Protein AF-A0A3L7WTE0-F1 (afdb_monomer)

Secondary structure (DSSP, 8-state):
----------------EEEEEEHHHHHHHHHHHHHTT--SEEEEEE-S-HHHHH--

Structure (mmCIF, N/CA/C/O backbone):
data_AF-A0A3L7WTE0-F1
#
_entry.id   AF-A0A3L7WTE0-F1
#
loop_
_atom_site.group_PDB
_atom_site.id
_atom_site.type_symbol
_atom_site.label_atom_id
_atom_site.label_alt_id
_atom_site.label_comp_id
_atom_site.label_asym_id
_atom_site.label_entity_id
_atom_site.label_seq_id
_atom_site.pdbx_PDB_ins_code
_atom_site.Cartn_x
_atom_site.Cartn_y
_atom_site.Cartn_z
_atom_site.occupancy
_atom_site.B_iso_or_equiv
_atom_site.auth_seq_id
_atom_site.auth_comp_id
_atom_site.auth_asym_id
_atom_site.auth_atom_id
_atom_site.pdbx_PDB_model_num
ATOM 1 N N . MET A 1 1 ? -48.488 -12.509 28.499 1.00 46.44 1 MET A N 1
ATOM 2 C CA . MET A 1 1 ? -48.366 -12.437 27.026 1.00 46.44 1 MET A CA 1
ATOM 3 C C . MET A 1 1 ? -47.262 -11.450 26.689 1.00 46.44 1 MET A C 1
ATOM 5 O O . MET A 1 1 ? -47.287 -10.325 27.163 1.00 46.44 1 MET A O 1
ATOM 9 N N . THR A 1 2 ? -46.227 -11.946 26.028 1.00 51.28 2 THR A N 1
ATOM 10 C CA . THR A 1 2 ? -44.827 -11.518 26.148 1.00 51.28 2 THR A CA 1
ATOM 11 C C . THR A 1 2 ? -44.493 -10.344 25.218 1.00 51.28 2 THR A C 1
ATOM 13 O O . THR A 1 2 ? -44.761 -10.405 24.021 1.00 51.28 2 THR A O 1
ATOM 16 N N . ARG A 1 3 ? -43.899 -9.273 25.764 1.00 51.66 3 ARG A N 1
ATOM 17 C CA . ARG A 1 3 ? -43.478 -8.067 25.029 1.00 51.66 3 ARG A CA 1
ATOM 18 C C . ARG A 1 3 ? -42.317 -8.424 24.090 1.00 51.66 3 ARG A C 1
ATOM 20 O O . ARG A 1 3 ? -41.218 -8.712 24.548 1.00 51.66 3 ARG A O 1
ATOM 27 N N . ARG A 1 4 ? -42.577 -8.438 22.782 1.00 60.44 4 ARG A N 1
ATOM 28 C CA . ARG A 1 4 ? -41.589 -8.701 21.727 1.00 60.44 4 ARG A CA 1
ATOM 29 C C . ARG A 1 4 ? -40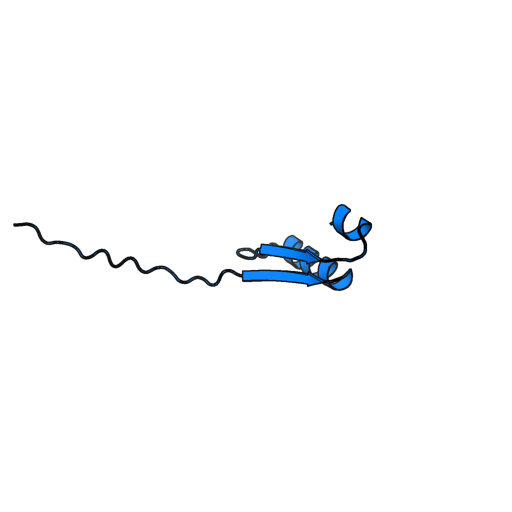.674 -7.474 21.593 1.00 60.44 4 ARG A C 1
ATOM 31 O O . ARG A 1 4 ? -41.101 -6.440 21.089 1.00 60.44 4 ARG A O 1
ATOM 38 N N . THR A 1 5 ? -39.444 -7.557 22.089 1.00 58.50 5 THR A N 1
ATOM 39 C CA . THR A 1 5 ? -38.392 -6.557 21.858 1.00 58.50 5 THR A CA 1
ATOM 40 C C . THR A 1 5 ? -37.943 -6.652 20.400 1.00 58.50 5 THR A C 1
ATOM 42 O O . THR A 1 5 ? -37.389 -7.665 19.977 1.00 58.50 5 THR A O 1
ATOM 45 N N . ALA A 1 6 ? -38.220 -5.613 19.611 1.00 59.22 6 ALA A N 1
ATOM 46 C CA . ALA A 1 6 ? -37.675 -5.460 18.269 1.00 59.22 6 ALA A CA 1
ATOM 47 C C . ALA A 1 6 ? -36.168 -5.192 18.387 1.00 59.22 6 ALA A C 1
ATOM 49 O O . ALA A 1 6 ? -35.749 -4.105 18.776 1.00 59.22 6 ALA A O 1
ATOM 50 N N . HIS A 1 7 ? -35.353 -6.204 18.101 1.00 56.12 7 HIS A N 1
ATOM 51 C CA . HIS A 1 7 ? -33.916 -6.035 17.941 1.00 56.12 7 HIS A CA 1
ATOM 52 C C . HIS A 1 7 ? -33.689 -5.446 16.544 1.00 56.12 7 HIS A C 1
ATOM 54 O O . HIS A 1 7 ? -33.646 -6.174 15.555 1.00 56.12 7 HIS A O 1
ATOM 60 N N . SER A 1 8 ? -33.655 -4.115 16.447 1.00 60.81 8 SER A N 1
ATOM 61 C CA . SER A 1 8 ? -33.208 -3.433 15.233 1.00 60.81 8 SER A CA 1
AT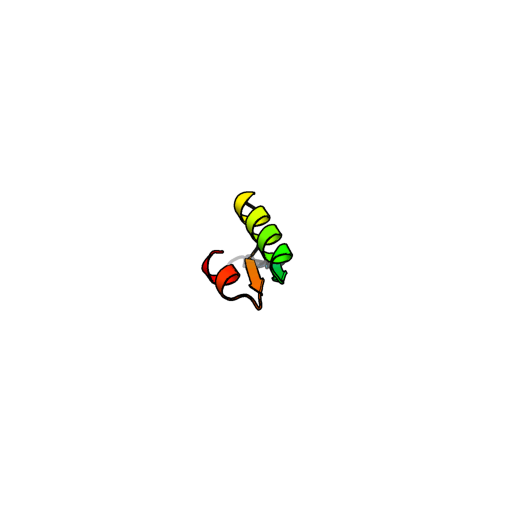OM 62 C C . SER A 1 8 ? -31.729 -3.756 15.053 1.00 60.81 8 SER A C 1
ATOM 64 O O . SER A 1 8 ? -30.886 -3.199 15.753 1.00 60.81 8 SER A O 1
ATOM 66 N N . GLN A 1 9 ? -31.424 -4.706 14.168 1.00 63.19 9 GLN A N 1
ATOM 67 C CA . GLN A 1 9 ? -30.063 -4.962 13.715 1.00 63.19 9 GLN A CA 1
ATOM 68 C C . GLN A 1 9 ? -29.637 -3.767 12.863 1.00 63.19 9 GLN A C 1
ATOM 70 O O . GLN A 1 9 ? -29.848 -3.739 11.653 1.00 63.19 9 GLN A O 1
ATOM 75 N N . PHE A 1 10 ? -29.091 -2.743 13.513 1.00 64.44 10 PHE A N 1
ATOM 76 C CA . PHE A 1 10 ? -28.310 -1.737 12.817 1.00 64.44 10 PHE A CA 1
ATOM 77 C C . PHE A 1 10 ? -27.099 -2.464 12.230 1.00 64.44 10 PHE A C 1
ATOM 79 O O . PHE A 1 10 ? -26.197 -2.876 12.951 1.00 64.44 10 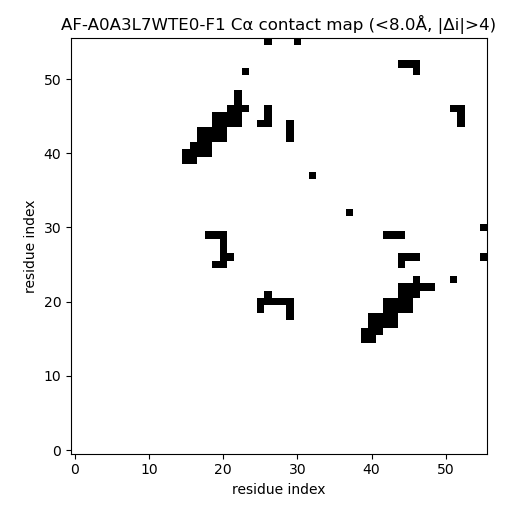PHE A O 1
ATOM 86 N N . VAL A 1 11 ? -27.128 -2.710 10.921 1.00 64.56 11 VAL A N 1
ATOM 87 C CA . VAL A 1 11 ? -25.923 -3.053 10.171 1.00 64.56 11 VAL A CA 1
ATOM 88 C C . VAL A 1 11 ? -25.058 -1.807 10.184 1.00 64.56 11 VAL A C 1
ATOM 90 O O . VAL A 1 11 ? -25.307 -0.869 9.423 1.00 64.56 11 VAL A O 1
ATOM 93 N N . ASP A 1 12 ? -24.085 -1.765 11.091 1.00 65.81 12 ASP A N 1
ATOM 94 C CA . ASP A 1 12 ? -23.053 -0.744 11.054 1.00 65.81 12 ASP A CA 1
ATOM 95 C C . ASP A 1 12 ? -22.398 -0.802 9.670 1.00 65.81 12 ASP A C 1
ATOM 97 O O . ASP A 1 12 ? -21.650 -1.722 9.336 1.00 65.81 12 ASP A O 1
ATOM 101 N N . SER A 1 13 ? -22.762 0.150 8.814 1.00 71.69 13 SER A N 1
ATOM 102 C CA . SER A 1 13 ? -22.337 0.201 7.417 1.00 71.69 13 SER A CA 1
ATOM 103 C C . SER A 1 13 ? -20.940 0.809 7.346 1.00 71.69 13 SER A C 1
ATOM 105 O O . SER A 1 13 ? -20.732 1.858 6.738 1.00 71.69 13 SER A O 1
ATOM 107 N N . PHE A 1 14 ? -19.982 0.192 8.038 1.00 81.19 14 PHE A N 1
ATOM 108 C CA . PHE A 1 14 ? -18.590 0.601 7.965 1.00 81.19 14 PHE A CA 1
ATOM 109 C C . PHE A 1 14 ? -18.090 0.381 6.536 1.00 81.1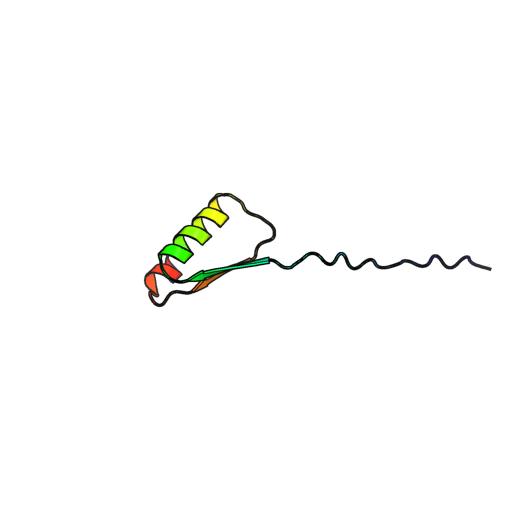9 14 PHE A C 1
ATOM 111 O O . PHE A 1 14 ? -18.238 -0.701 5.963 1.00 81.19 14 PHE A O 1
ATOM 118 N N . ALA A 1 15 ? -17.520 1.429 5.940 1.00 89.12 15 ALA A N 1
ATOM 119 C CA . ALA A 1 15 ? -16.936 1.336 4.613 1.00 89.12 15 ALA A CA 1
ATOM 120 C C . ALA A 1 15 ? -15.733 0.385 4.650 1.00 89.12 15 ALA A C 1
ATOM 122 O O . ALA A 1 15 ? -14.809 0.571 5.441 1.00 89.12 15 ALA A O 1
ATOM 123 N N . VAL A 1 16 ? -15.737 -0.625 3.781 1.00 92.19 16 VAL A N 1
ATOM 124 C CA . VAL A 1 16 ? -14.589 -1.518 3.604 1.00 92.19 16 VAL A CA 1
ATOM 125 C C . VAL A 1 16 ? -13.545 -0.783 2.770 1.00 92.19 16 VAL A C 1
ATOM 127 O O . VAL A 1 16 ? -13.757 -0.540 1.581 1.00 92.19 16 VAL A O 1
ATOM 130 N N . ILE A 1 17 ? -12.424 -0.416 3.389 1.00 94.88 17 ILE A N 1
ATOM 131 C CA . ILE A 1 17 ? -11.369 0.349 2.725 1.00 94.88 17 ILE A CA 1
ATOM 132 C C . ILE A 1 17 ? -10.323 -0.600 2.144 1.00 94.88 17 ILE A C 1
ATOM 134 O O . ILE A 1 17 ? -9.741 -1.423 2.850 1.00 94.88 17 ILE A O 1
ATOM 138 N N . LYS A 1 18 ? -10.060 -0.449 0.845 1.00 96.81 18 LYS A N 1
ATOM 139 C CA . LYS A 1 18 ? -8.972 -1.125 0.135 1.00 96.81 18 LYS A CA 1
ATOM 140 C C . LYS A 1 18 ? -8.035 -0.077 -0.451 1.00 96.81 18 LYS A C 1
ATOM 142 O O . LYS A 1 18 ? -8.500 0.877 -1.074 1.00 96.81 18 LYS A O 1
ATOM 147 N N . VAL A 1 19 ? -6.731 -0.260 -0.280 1.00 97.44 19 VAL A N 1
ATOM 148 C CA . VAL A 1 19 ? -5.698 0.613 -0.848 1.00 97.44 19 VAL A CA 1
ATOM 149 C C . VAL A 1 19 ? -4.842 -0.201 -1.801 1.00 97.44 19 VAL A C 1
ATOM 151 O O . VAL A 1 19 ? -4.272 -1.219 -1.419 1.00 97.44 19 VAL A O 1
ATOM 154 N N . ILE A 1 20 ? -4.756 0.261 -3.047 1.00 97.81 20 ILE A N 1
ATOM 155 C CA . ILE A 1 20 ? -4.029 -0.421 -4.117 1.00 97.81 20 ILE A CA 1
ATOM 156 C C . ILE A 1 20 ? -2.843 0.450 -4.531 1.00 97.81 20 ILE A C 1
ATOM 158 O O . ILE A 1 20 ? -3.025 1.535 -5.083 1.00 97.81 20 ILE A O 1
ATOM 162 N N . GLY A 1 21 ? -1.629 -0.025 -4.267 1.00 97.38 21 GLY A N 1
ATOM 163 C CA . GLY A 1 21 ? -0.389 0.602 -4.713 1.00 97.38 21 GLY A CA 1
ATOM 164 C C . GLY A 1 21 ? 0.059 0.029 -6.053 1.00 97.38 21 GLY A C 1
ATOM 165 O O . GLY A 1 21 ? 0.368 -1.157 -6.136 1.00 97.38 21 GLY A O 1
ATOM 166 N N . VAL A 1 22 ? 0.120 0.862 -7.095 1.00 97.31 22 VAL A N 1
ATOM 167 C CA . VAL A 1 22 ? 0.541 0.444 -8.444 1.00 97.31 22 VAL A CA 1
ATOM 168 C C . VAL A 1 22 ? 1.976 0.894 -8.740 1.00 97.31 22 VAL A C 1
ATOM 170 O O . VAL A 1 22 ? 2.326 2.057 -8.526 1.00 97.31 22 VAL A O 1
ATOM 173 N N . GLY A 1 23 ? 2.800 -0.019 -9.259 1.00 95.38 23 GLY A N 1
ATOM 174 C CA . GLY A 1 23 ? 4.214 0.204 -9.563 1.00 95.38 23 GLY A CA 1
ATOM 175 C C . GLY A 1 23 ? 5.086 0.374 -8.312 1.00 95.38 23 GLY A C 1
ATOM 176 O O . GLY A 1 23 ? 4.604 0.327 -7.181 1.00 95.38 23 GLY A O 1
ATOM 177 N N . GLY A 1 24 ? 6.387 0.616 -8.506 1.00 94.62 24 GLY A N 1
ATOM 178 C CA . GLY A 1 24 ? 7.346 0.696 -7.393 1.00 94.62 24 GLY A CA 1
ATOM 179 C C . GLY A 1 24 ? 7.043 1.812 -6.384 1.00 94.62 24 GLY A C 1
ATOM 180 O O . GLY A 1 24 ? 7.094 1.594 -5.177 1.00 94.62 24 GLY A O 1
ATOM 181 N N . ALA A 1 25 ? 6.653 3.001 -6.858 1.00 95.69 25 ALA A N 1
ATOM 182 C CA . ALA A 1 25 ? 6.303 4.111 -5.968 1.00 95.69 25 ALA A CA 1
ATOM 183 C C . ALA A 1 25 ? 5.030 3.827 -5.150 1.00 95.69 25 ALA A C 1
ATOM 185 O O . ALA A 1 25 ? 4.987 4.129 -3.958 1.00 95.69 25 ALA A O 1
ATOM 186 N N . GLY A 1 26 ? 4.014 3.212 -5.768 1.00 96.81 26 GLY A N 1
ATOM 187 C CA . GLY A 1 26 ? 2.787 2.820 -5.077 1.00 96.81 26 GLY A CA 1
ATOM 188 C C . GLY A 1 26 ? 3.039 1.746 -4.021 1.00 96.81 26 GLY A C 1
ATOM 189 O O . GLY A 1 26 ? 2.507 1.837 -2.919 1.00 96.81 26 GLY A O 1
ATOM 190 N N . GLN A 1 27 ? 3.896 0.773 -4.327 1.00 95.50 27 GLN A N 1
ATOM 191 C CA . GLN A 1 27 ? 4.311 -0.259 -3.382 1.00 95.50 27 GLN A CA 1
ATOM 192 C C . GLN A 1 27 ? 5.070 0.331 -2.181 1.00 95.50 27 GLN A C 1
ATOM 194 O O . GLN A 1 27 ? 4.738 0.018 -1.042 1.00 95.50 27 GLN A O 1
ATOM 199 N N . ASN A 1 28 ? 5.995 1.271 -2.406 1.00 94.75 28 ASN A N 1
ATOM 200 C CA . ASN A 1 28 ? 6.685 1.973 -1.317 1.00 94.75 28 ASN A CA 1
ATOM 201 C C . ASN A 1 28 ? 5.713 2.745 -0.409 1.00 94.75 28 ASN A C 1
ATOM 203 O O . ASN A 1 28 ? 5.864 2.740 0.812 1.00 94.75 28 ASN A O 1
ATOM 207 N N . ALA A 1 2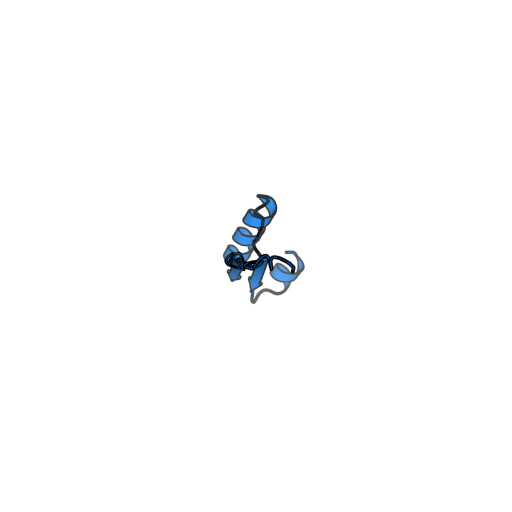9 ? 4.700 3.396 -0.989 1.00 96.94 29 ALA A N 1
ATOM 208 C CA . ALA A 1 29 ? 3.676 4.094 -0.216 1.00 96.94 29 ALA A CA 1
ATOM 209 C C . ALA A 1 29 ? 2.836 3.122 0.627 1.00 96.94 29 ALA A C 1
ATOM 211 O O . ALA A 1 29 ? 2.630 3.369 1.814 1.00 96.94 29 ALA A O 1
ATOM 212 N N . VAL A 1 30 ? 2.406 1.999 0.042 1.00 96.62 30 VAL A N 1
ATOM 213 C CA . VAL A 1 30 ? 1.681 0.938 0.759 1.00 96.62 30 VAL A CA 1
ATOM 214 C C . VAL A 1 30 ? 2.517 0.383 1.911 1.00 96.62 30 VAL A C 1
ATOM 216 O O . VAL A 1 30 ? 2.029 0.330 3.038 1.00 96.62 30 VAL A O 1
ATOM 219 N N . ASN A 1 31 ? 3.789 0.063 1.676 1.00 95.12 31 ASN A N 1
ATOM 220 C CA . ASN A 1 31 ? 4.687 -0.434 2.719 1.00 95.12 31 ASN A CA 1
ATOM 221 C C . ASN A 1 31 ? 4.825 0.579 3.858 1.00 95.12 31 ASN A C 1
ATOM 223 O O . ASN A 1 31 ? 4.735 0.215 5.027 1.00 95.12 31 ASN A O 1
ATOM 227 N N . ARG A 1 32 ? 4.912 1.876 3.539 1.00 96.69 32 ARG A N 1
ATOM 228 C CA . ARG A 1 32 ? 4.954 2.923 4.562 1.00 96.69 32 ARG A CA 1
ATOM 229 C C . ARG A 1 32 ? 3.673 2.999 5.395 1.00 96.69 32 ARG A C 1
ATOM 231 O O . ARG A 1 32 ? 3.740 3.259 6.597 1.00 96.69 32 ARG A O 1
ATOM 238 N N . MET A 1 33 ? 2.513 2.793 4.774 1.00 97.25 33 MET A N 1
ATOM 239 C CA . MET A 1 33 ? 1.221 2.738 5.467 1.00 97.25 33 MET A CA 1
ATOM 240 C C . MET A 1 33 ? 1.142 1.532 6.411 1.00 97.25 33 MET A C 1
ATOM 242 O O . MET A 1 33 ? 0.668 1.678 7.539 1.00 97.25 33 MET A O 1
ATOM 246 N N . ILE A 1 34 ? 1.663 0.381 5.977 1.00 95.19 34 ILE A N 1
ATOM 247 C CA . ILE A 1 34 ? 1.769 -0.836 6.790 1.00 95.19 34 ILE A CA 1
ATOM 248 C C . ILE A 1 34 ? 2.708 -0.604 7.981 1.00 95.19 34 ILE A C 1
ATOM 250 O O . ILE A 1 34 ? 2.312 -0.823 9.123 1.00 95.19 34 ILE A O 1
ATOM 254 N N . GLU A 1 35 ? 3.915 -0.081 7.745 1.00 96.88 35 GLU A N 1
ATOM 255 C CA . GLU A 1 35 ? 4.895 0.250 8.794 1.00 96.88 35 GLU A CA 1
ATOM 256 C C . GLU A 1 35 ? 4.359 1.256 9.817 1.00 96.88 35 GLU A C 1
ATOM 258 O O . GLU A 1 35 ? 4.681 1.184 11.001 1.00 96.88 35 GLU A O 1
ATOM 263 N N . SER A 1 36 ? 3.532 2.202 9.366 1.00 97.75 36 SER A N 1
ATOM 264 C CA . SER A 1 36 ? 2.905 3.205 10.233 1.00 97.75 36 SER A CA 1
ATOM 265 C C . SER A 1 36 ? 1.737 2.639 11.050 1.00 97.75 36 SER A C 1
ATOM 267 O O . SER A 1 36 ? 1.145 3.367 11.844 1.00 97.75 36 SER A O 1
ATOM 269 N N . GLY A 1 37 ? 1.391 1.361 10.865 1.00 96.31 37 GLY A N 1
ATOM 270 C CA . GLY A 1 37 ? 0.365 0.670 11.637 1.00 96.31 37 GLY A CA 1
ATOM 271 C C . GLY A 1 37 ? -1.061 1.087 11.286 1.00 96.31 37 GLY A C 1
ATOM 272 O O . GLY A 1 37 ? -1.929 1.041 12.155 1.00 96.31 37 GLY A O 1
ATOM 273 N N . ILE A 1 38 ? -1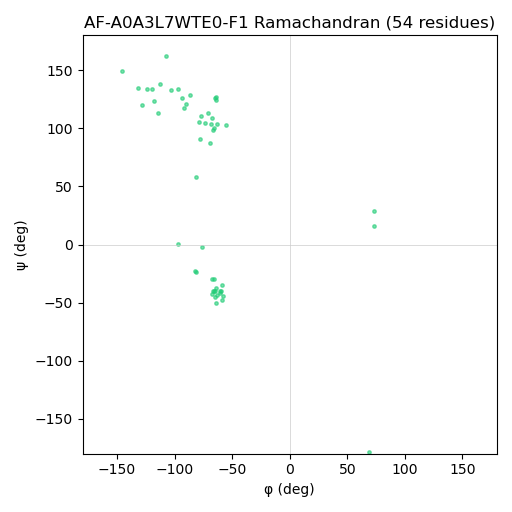.323 1.515 10.046 1.00 97.00 38 ILE A N 1
ATOM 274 C CA . ILE A 1 38 ? -2.684 1.859 9.614 1.00 97.00 38 ILE A CA 1
ATOM 275 C C . ILE A 1 38 ? -3.566 0.602 9.655 1.00 97.00 38 ILE A C 1
ATOM 277 O O . ILE A 1 38 ? -3.255 -0.413 9.036 1.00 97.00 38 ILE A O 1
ATOM 281 N N . GLN A 1 39 ? -4.681 0.683 10.384 1.00 94.69 39 GLN A N 1
ATOM 282 C CA . GLN A 1 39 ?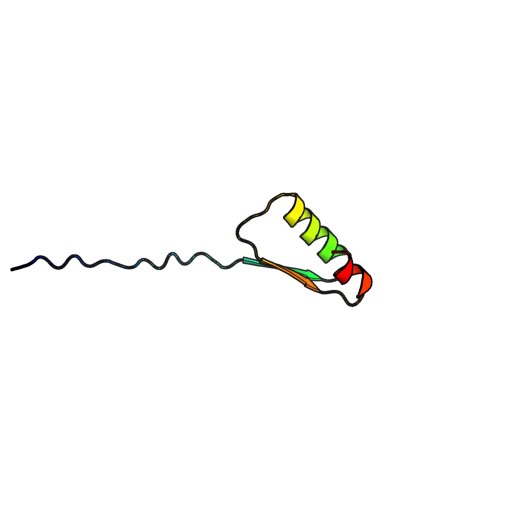 -5.614 -0.425 10.604 1.00 94.69 39 GLN A CA 1
ATOM 283 C C . GLN A 1 39 ? -6.920 -0.241 9.825 1.00 94.69 39 GLN A C 1
ATOM 285 O O . GLN A 1 39 ? -7.258 0.864 9.405 1.00 94.69 39 GLN A O 1
ATOM 290 N N . GLY A 1 40 ? -7.677 -1.331 9.664 1.00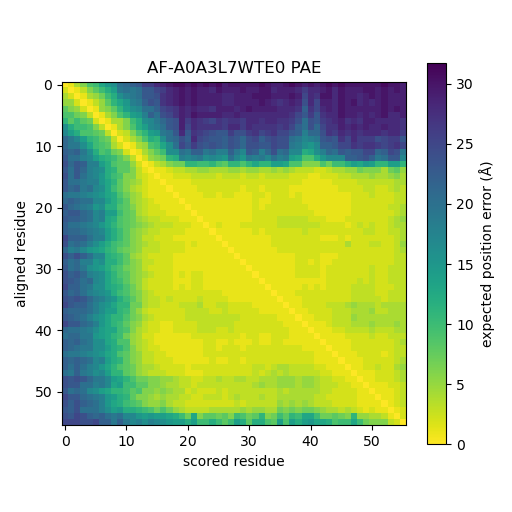 94.06 40 GLY A N 1
ATOM 291 C CA . GLY A 1 40 ? -8.983 -1.309 8.992 1.00 94.06 40 GLY A CA 1
ATOM 292 C C . GLY A 1 40 ? -8.904 -1.143 7.471 1.00 94.06 40 GLY A C 1
ATOM 293 O O . GLY A 1 40 ? -9.905 -0.813 6.840 1.00 94.06 40 GLY A O 1
ATOM 294 N N . VAL A 1 4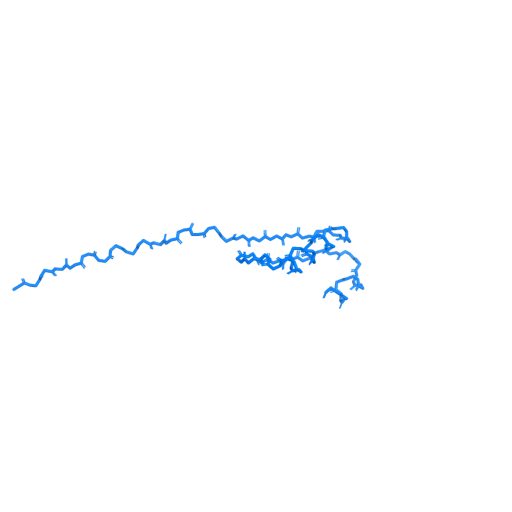1 ? -7.722 -1.364 6.891 1.00 95.81 41 VAL A N 1
ATOM 295 C CA . VAL A 1 41 ? -7.455 -1.243 5.458 1.00 95.81 41 VAL A CA 1
ATOM 296 C C . VAL A 1 41 ? -6.885 -2.555 4.940 1.00 95.81 41 VAL A C 1
ATOM 298 O O . VAL A 1 41 ? -5.971 -3.123 5.533 1.00 95.81 41 VAL A O 1
ATOM 301 N N . GLU A 1 42 ? -7.403 -3.018 3.810 1.00 96.94 42 GLU A N 1
ATOM 302 C CA . GLU A 1 42 ? -6.772 -4.082 3.037 1.00 96.94 42 GLU A CA 1
ATOM 303 C C . GLU A 1 42 ? -5.807 -3.469 2.023 1.00 96.94 42 GLU A C 1
ATOM 305 O O . GLU A 1 42 ? -6.203 -2.667 1.171 1.00 96.94 42 GLU A O 1
ATOM 310 N N . PHE A 1 43 ? -4.536 -3.842 2.122 1.00 97.19 43 PHE A N 1
ATOM 311 C CA . PHE A 1 43 ? -3.484 -3.353 1.241 1.00 97.19 43 PHE A CA 1
ATOM 312 C C . PHE A 1 43 ? -3.220 -4.340 0.106 1.00 97.19 43 PHE A C 1
ATOM 314 O O . PHE A 1 43 ? -3.092 -5.541 0.330 1.00 97.19 43 PHE A O 1
ATOM 321 N N . ILE A 1 44 ? -3.121 -3.821 -1.115 1.00 96.38 44 ILE A N 1
ATOM 322 C CA . ILE A 1 44 ? -2.862 -4.593 -2.331 1.00 96.38 44 ILE A CA 1
ATOM 323 C C . ILE A 1 44 ? -1.741 -3.892 -3.101 1.00 96.38 44 ILE A C 1
ATOM 325 O O . ILE A 1 44 ? -1.785 -2.676 -3.288 1.00 96.38 44 ILE A O 1
ATOM 329 N N . SER A 1 45 ? -0.753 -4.641 -3.586 1.00 95.56 45 SER A N 1
ATOM 330 C CA . SER A 1 45 ? 0.266 -4.119 -4.501 1.00 95.56 45 SER A CA 1
ATOM 331 C C . SER A 1 45 ? 0.123 -4.743 -5.885 1.00 95.56 45 SER A C 1
ATOM 333 O O . SER A 1 45 ? -0.128 -5.940 -6.014 1.00 95.56 45 SER A O 1
ATOM 335 N N . VAL A 1 46 ? 0.264 -3.922 -6.924 1.00 97.00 46 VAL A N 1
ATOM 336 C CA . VAL A 1 46 ? 0.231 -4.343 -8.326 1.00 97.00 46 VAL A CA 1
ATOM 337 C C . VAL A 1 46 ? 1.468 -3.795 -9.012 1.00 97.00 46 VAL A C 1
ATOM 339 O O . VAL A 1 46 ? 1.659 -2.584 -9.087 1.00 97.00 46 VAL A O 1
ATOM 342 N N . ASN A 1 47 ? 2.305 -4.671 -9.549 1.00 95.56 47 ASN A N 1
ATOM 343 C CA . ASN A 1 47 ? 3.526 -4.262 -10.226 1.00 95.56 47 ASN A CA 1
ATOM 344 C C . ASN A 1 47 ? 3.822 -5.206 -11.397 1.00 95.56 47 ASN A C 1
ATOM 346 O O . ASN A 1 47 ? 3.468 -6.382 -11.360 1.00 95.56 47 ASN A O 1
ATOM 350 N N . THR A 1 48 ? 4.454 -4.688 -12.449 1.00 96.56 48 THR A N 1
ATOM 351 C CA . THR A 1 48 ? 4.973 -5.516 -13.550 1.00 96.56 48 THR A CA 1
ATOM 352 C C . THR A 1 48 ? 6.322 -6.132 -13.196 1.00 96.56 48 THR A C 1
ATOM 354 O O . THR A 1 48 ? 6.708 -7.147 -13.769 1.00 96.56 48 THR A O 1
ATOM 357 N N . ASP A 1 49 ? 7.045 -5.513 -12.261 1.00 93.12 49 ASP A N 1
ATOM 358 C CA . ASP A 1 49 ? 8.279 -6.052 -11.709 1.00 93.12 49 ASP A CA 1
ATOM 359 C C . ASP A 1 49 ? 7.966 -7.136 -10.665 1.00 93.12 49 ASP A C 1
ATOM 361 O O . ASP A 1 49 ? 7.540 -6.852 -9.543 1.00 93.12 49 ASP A O 1
ATOM 365 N N . ALA A 1 50 ? 8.178 -8.395 -11.050 1.00 91.88 50 ALA A N 1
ATOM 366 C CA . ALA A 1 50 ? 7.947 -9.547 -10.187 1.00 91.88 50 ALA A CA 1
ATOM 367 C C . ALA A 1 50 ? 8.899 -9.596 -8.980 1.00 91.88 50 ALA A C 1
ATOM 369 O O . ALA A 1 50 ? 8.513 -10.111 -7.933 1.00 91.88 50 ALA A O 1
ATOM 370 N N . GLN A 1 51 ? 10.120 -9.060 -9.099 1.00 90.44 51 GLN A N 1
ATOM 371 C CA . GLN A 1 51 ? 11.074 -9.054 -7.987 1.00 90.44 51 GLN A CA 1
ATOM 372 C C . GLN A 1 51 ? 10.581 -8.134 -6.876 1.00 90.44 51 GLN A C 1
ATOM 374 O O . GLN A 1 51 ? 10.600 -8.519 -5.709 1.00 90.44 51 GLN A O 1
ATOM 379 N N . ALA A 1 52 ? 10.067 -6.959 -7.246 1.00 89.12 52 ALA A N 1
ATOM 380 C CA . ALA A 1 52 ? 9.470 -6.035 -6.294 1.00 89.12 52 ALA A CA 1
ATOM 381 C C . ALA A 1 52 ? 8.313 -6.693 -5.524 1.00 89.12 52 ALA A C 1
ATOM 383 O O . ALA A 1 52 ? 8.273 -6.586 -4.305 1.00 89.12 52 ALA A O 1
ATOM 384 N N . LEU A 1 53 ? 7.419 -7.434 -6.192 1.00 89.94 53 LEU A N 1
ATOM 385 C CA . LEU A 1 53 ? 6.290 -8.107 -5.528 1.00 89.94 53 LEU A CA 1
ATOM 386 C C . LEU A 1 53 ? 6.703 -9.245 -4.583 1.00 89.94 53 LEU A C 1
ATOM 388 O O . LEU A 1 53 ? 5.992 -9.510 -3.621 1.00 89.94 53 LEU A O 1
ATOM 392 N N . MET A 1 54 ? 7.817 -9.934 -4.850 1.00 87.56 54 MET A N 1
ATOM 393 C CA . MET A 1 54 ? 8.300 -11.036 -4.001 1.00 87.56 54 MET A CA 1
ATOM 394 C C . MET A 1 54 ? 9.094 -10.569 -2.778 1.00 87.56 54 MET A C 1
ATOM 396 O O . MET A 1 54 ? 9.226 -11.321 -1.816 1.00 87.56 54 MET A O 1
ATOM 400 N N . LEU A 1 55 ? 9.653 -9.360 -2.835 1.00 73.00 55 LEU A N 1
ATOM 401 C CA . LEU A 1 55 ? 10.438 -8.744 -1.760 1.00 73.00 55 LEU A CA 1
ATOM 402 C C . LEU A 1 55 ? 9.604 -7.789 -0.887 1.00 73.00 55 LEU A C 1
ATOM 404 O O . LEU A 1 55 ? 10.163 -7.159 0.010 1.00 73.00 55 LEU A O 1
ATOM 408 N N . ALA A 1 56 ? 8.312 -7.648 -1.204 1.00 65.94 56 ALA A N 1
ATOM 409 C CA . ALA A 1 56 ? 7.356 -6.771 -0.534 1.00 65.94 56 ALA A CA 1
ATOM 410 C C . ALA A 1 56 ? 7.002 -7.259 0.873 1.00 65.94 56 ALA A C 1
ATOM 412 O O . ALA A 1 56 ? 6.738 -8.474 1.028 1.00 65.94 56 ALA A O 1
#

Nearest PDB structures (foldseek):
  6d04-assembly1_C  TM=5.173E-01  e=7.057E+00  Homo sapiens

Solvent-accessible surface area (backbone atoms only — not comparable to full-atom values): 3732 Å² total; per-residue (Å²): 138,82,86,80,79,81,79,78,79,77,73,80,82,72,79,86,44,72,46,77,15,59,39,72,70,25,37,53,51,48,50,52,42,55,76,69,62,66,73,83,56,50,79,44,73,49,61,91,53,63,65,60,68,73,74,105

pLDDT: mean 85.67, std 15.71, range [46.44, 97.81]

Mean predicted aligned error: 9.24 Å

Foldseek 3Di:
DDDDDPPPPPPPPDDQAEQEQEEPVRLVVLVVCVVVVPPSYHYHYHYPPPVSVVVD

Sequence (56 aa):
MTRRTAHSQFVDSFAVIKVIGVGGAGQNAVNRMIESGIQGVEFISVNTDAQALMLA

Radius of gyration: 19.91 Å; Cα contacts (8 Å, |Δi|>4): 54; chains: 1; bounding box: 59×16×41 Å